Protein AF-A0AAJ6P990-F1 (afdb_monomer_lite)

pLDDT: mean 83.49, std 14.9, range [42.22, 97.44]

Structure (mmCIF, N/CA/C/O backbone):
data_AF-A0AAJ6P990-F1
#
_entry.id   AF-A0AAJ6P990-F1
#
loop_
_atom_site.group_PDB
_atom_site.id
_atom_site.type_symbol
_atom_site.label_atom_id
_atom_site.label_alt_id
_atom_site.label_comp_id
_atom_site.label_asym_id
_atom_site.label_entity_id
_atom_site.label_seq_id
_atom_site.pdbx_PDB_ins_code
_atom_site.Cartn_x
_atom_site.Cartn_y
_atom_site.Cartn_z
_atom_site.occupancy
_atom_site.B_iso_or_equiv
_atom_site.auth_seq_id
_atom_site.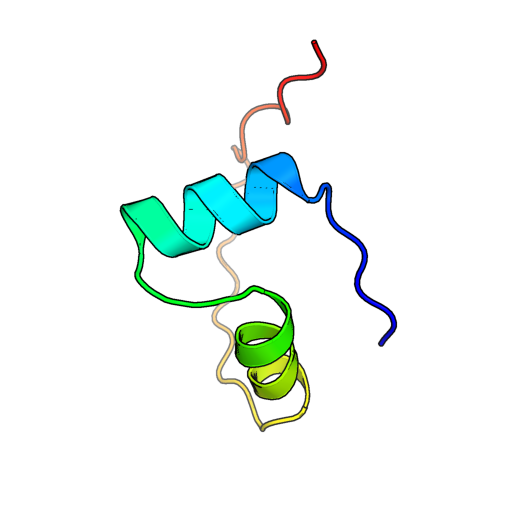auth_comp_id
_atom_site.auth_asym_id
_atom_site.auth_atom_id
_atom_site.pdbx_PDB_model_num
ATOM 1 N N . MET A 1 1 ? 8.986 -9.931 0.309 1.00 73.19 1 MET A N 1
ATOM 2 C CA . MET A 1 1 ? 9.299 -8.699 1.065 1.00 73.19 1 MET A CA 1
ATOM 3 C C . MET A 1 1 ? 8.445 -8.699 2.319 1.00 73.19 1 MET A C 1
ATOM 5 O O . MET A 1 1 ? 7.296 -9.107 2.218 1.00 73.19 1 MET A O 1
ATOM 9 N N . GLN A 1 2 ? 9.006 -8.329 3.470 1.00 79.44 2 GLN A N 1
ATOM 10 C CA . GLN A 1 2 ? 8.220 -8.095 4.684 1.00 79.44 2 GLN A CA 1
ATOM 11 C C . GLN A 1 2 ? 7.980 -6.590 4.784 1.00 79.44 2 GLN A C 1
ATOM 13 O O . GLN A 1 2 ? 8.930 -5.820 4.657 1.00 79.44 2 GLN A O 1
ATOM 18 N N . PHE A 1 3 ? 6.721 -6.188 4.931 1.00 85.88 3 PHE A N 1
ATOM 19 C CA . PHE A 1 3 ? 6.327 -4.790 5.064 1.00 85.88 3 PHE A CA 1
ATOM 20 C C . PHE A 1 3 ? 5.806 -4.566 6.478 1.00 85.88 3 PHE A C 1
ATOM 22 O O . PHE A 1 3 ? 5.024 -5.369 6.980 1.00 85.88 3 PHE A O 1
ATOM 29 N N . GLU A 1 4 ? 6.229 -3.468 7.094 1.00 90.19 4 GLU A N 1
ATOM 30 C CA . GLU A 1 4 ? 5.783 -3.060 8.421 1.00 90.19 4 GLU A CA 1
ATOM 31 C C . GLU A 1 4 ? 5.266 -1.625 8.361 1.00 90.19 4 GLU A C 1
ATOM 33 O O . GLU A 1 4 ? 5.799 -0.772 7.642 1.00 90.19 4 GLU A O 1
ATOM 38 N N . TRP A 1 5 ? 4.211 -1.355 9.120 1.00 93.81 5 TRP A N 1
ATOM 39 C CA . TRP A 1 5 ? 3.635 -0.028 9.269 1.00 93.81 5 TRP A CA 1
ATOM 40 C C . TRP A 1 5 ? 3.006 0.125 10.650 1.00 93.81 5 TRP A C 1
ATOM 42 O O . TRP A 1 5 ? 2.626 -0.846 11.299 1.00 93.81 5 TRP A O 1
ATOM 52 N N . ASP A 1 6 ? 2.876 1.375 11.082 1.00 95.88 6 ASP A N 1
ATOM 53 C CA . ASP A 1 6 ? 2.091 1.721 12.260 1.00 95.88 6 ASP A CA 1
ATOM 54 C C . ASP A 1 6 ? 0.589 1.581 11.957 1.00 95.88 6 ASP A C 1
ATOM 56 O O . ASP A 1 6 ? 0.100 2.047 10.922 1.00 95.88 6 ASP A O 1
ATOM 60 N N . GLU A 1 7 ? -0.159 0.967 12.870 1.00 96.12 7 GLU A N 1
ATOM 61 C CA . GLU A 1 7 ? -1.586 0.704 12.669 1.00 96.12 7 GLU A CA 1
ATOM 62 C C . GLU A 1 7 ? -2.416 1.994 12.584 1.00 96.12 7 GLU A C 1
ATOM 64 O O . GLU A 1 7 ? -3.359 2.089 11.803 1.00 96.12 7 GLU A O 1
ATOM 69 N N . ARG A 1 8 ? -2.029 3.058 13.296 1.00 97.06 8 ARG A N 1
ATOM 70 C CA . ARG A 1 8 ? -2.693 4.368 13.188 1.00 97.06 8 ARG A CA 1
ATOM 71 C C . ARG A 1 8 ? -2.493 4.957 11.795 1.00 97.06 8 ARG A C 1
ATOM 73 O O . ARG A 1 8 ? -3.385 5.634 11.278 1.00 97.06 8 ARG A O 1
ATOM 80 N N . LYS A 1 9 ? -1.339 4.704 11.169 1.00 95.31 9 LYS A N 1
ATOM 81 C CA . LYS A 1 9 ? -1.093 5.089 9.774 1.00 95.31 9 LYS A CA 1
ATOM 82 C C . LYS A 1 9 ? -1.995 4.300 8.823 1.00 95.31 9 LYS A C 1
ATOM 84 O O . LYS A 1 9 ? -2.545 4.911 7.910 1.00 95.31 9 LYS A O 1
ATOM 89 N N . ASN A 1 10 ? -2.189 3.002 9.059 1.00 96.06 10 ASN A N 1
ATOM 90 C CA . ASN A 1 10 ? -3.092 2.173 8.257 1.00 96.06 10 ASN A CA 1
ATOM 91 C C . ASN A 1 10 ? -4.545 2.667 8.348 1.00 96.06 10 ASN A C 1
ATOM 93 O O . ASN A 1 10 ? -5.174 2.932 7.328 1.00 96.06 10 ASN A O 1
ATOM 97 N N . GLN A 1 11 ? -5.042 2.949 9.556 1.00 97.38 11 GLN A N 1
ATOM 98 C CA . GLN A 1 11 ? -6.390 3.506 9.748 1.00 97.38 11 GLN A CA 1
ATOM 99 C C . GLN A 1 11 ? -6.580 4.862 9.049 1.00 97.38 11 GLN A C 1
ATOM 101 O O . GLN A 1 11 ? -7.607 5.124 8.414 1.00 97.38 11 GLN A O 1
ATOM 106 N N . SER A 1 12 ? -5.562 5.725 9.112 1.00 97.25 12 SER A N 1
ATOM 107 C CA . SER A 1 12 ? -5.541 6.991 8.371 1.00 97.25 12 SER A CA 1
ATOM 108 C C . SER A 1 12 ? -5.565 6.765 6.855 1.00 97.25 12 SER A C 1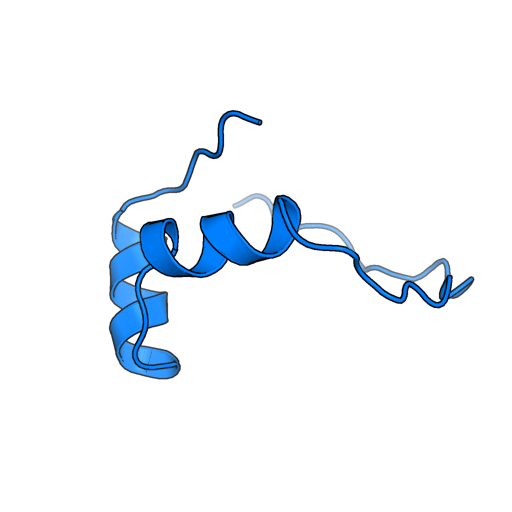
ATOM 110 O O . SER A 1 12 ? -6.284 7.471 6.148 1.00 97.25 12 SER A O 1
ATOM 112 N N . ASN A 1 13 ? -4.839 5.762 6.348 1.00 95.88 13 ASN A N 1
ATOM 113 C CA . ASN A 1 13 ? -4.834 5.403 4.932 1.00 95.88 13 ASN A CA 1
ATOM 114 C C . ASN A 1 13 ? -6.200 4.894 4.462 1.00 95.88 13 ASN A C 1
ATOM 116 O O . ASN A 1 13 ? -6.703 5.374 3.450 1.00 95.88 13 ASN A O 1
ATOM 120 N N . ILE A 1 14 ? -6.840 4.007 5.227 1.00 96.44 14 ILE A N 1
ATOM 121 C CA . ILE A 1 14 ? -8.191 3.512 4.929 1.00 96.44 14 ILE A CA 1
ATOM 122 C C . ILE A 1 14 ? -9.179 4.680 4.887 1.00 96.44 14 ILE A C 1
ATOM 124 O O . ILE A 1 14 ? -9.96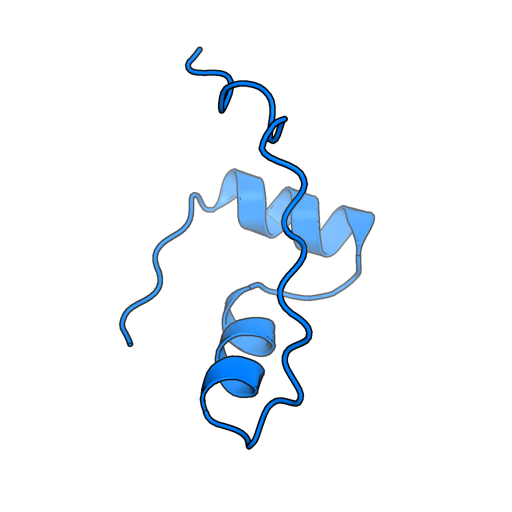0 4.795 3.948 1.00 96.44 14 ILE A O 1
ATOM 128 N N . THR A 1 15 ? -9.100 5.599 5.850 1.00 97.44 15 THR A N 1
ATOM 129 C CA . THR A 1 15 ? -10.000 6.762 5.902 1.00 97.44 15 THR A CA 1
ATOM 130 C C . THR A 1 15 ? -9.805 7.700 4.707 1.00 97.44 15 THR A C 1
ATOM 132 O O . THR A 1 15 ? -10.775 8.209 4.154 1.00 97.44 15 THR A O 1
ATOM 135 N N . LYS A 1 16 ? -8.553 7.955 4.308 1.00 96.81 16 LYS A N 1
ATOM 136 C CA . LYS A 1 16 ? -8.218 8.927 3.252 1.00 96.81 16 LYS A CA 1
ATOM 137 C C . LYS A 1 16 ? -8.316 8.361 1.838 1.00 96.81 16 LYS A C 1
ATOM 139 O O . LYS A 1 16 ? -8.635 9.100 0.911 1.00 96.81 16 LYS A O 1
ATOM 144 N N . HIS A 1 17 ? -7.985 7.087 1.671 1.00 95.69 17 HIS A N 1
ATOM 145 C CA . HIS A 1 17 ? -7.738 6.466 0.370 1.00 95.69 17 HIS A CA 1
ATOM 146 C C . HIS A 1 17 ? -8.566 5.198 0.138 1.00 95.69 17 HIS A C 1
ATOM 148 O O . HIS A 1 17 ? -8.637 4.728 -0.993 1.00 95.69 17 HIS A O 1
ATOM 154 N N . GLY A 1 18 ? -9.227 4.669 1.172 1.00 95.56 18 GLY A N 1
ATOM 155 C CA . GLY A 1 18 ? -10.194 3.580 1.039 1.00 95.56 18 GLY A CA 1
ATOM 156 C C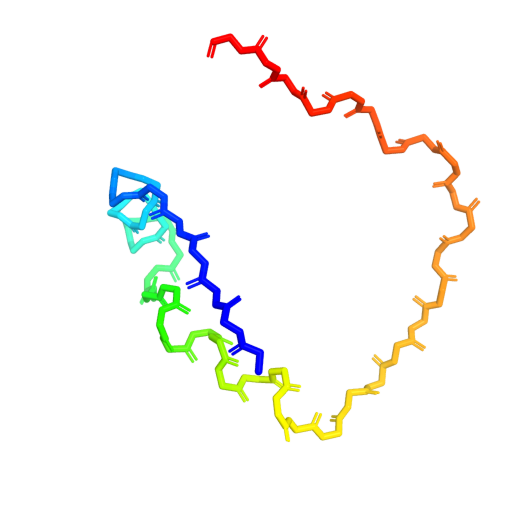 . GLY A 1 18 ? -9.595 2.179 0.938 1.00 95.56 18 GLY A C 1
ATOM 157 O O . GLY A 1 18 ? -10.316 1.263 0.553 1.00 95.56 18 GLY A O 1
ATOM 158 N N . PHE A 1 19 ? -8.311 1.986 1.259 1.00 93.94 19 PHE A N 1
ATOM 159 C CA . PHE A 1 19 ? -7.676 0.665 1.218 1.00 93.94 19 PHE A CA 1
ATOM 160 C C . PHE A 1 19 ? -6.666 0.446 2.349 1.00 93.94 19 PHE A C 1
ATOM 162 O O . PHE A 1 19 ? -6.112 1.400 2.901 1.00 93.94 19 PHE A O 1
ATOM 169 N N . ASP A 1 20 ? -6.428 -0.824 2.671 1.00 94.38 20 ASP A N 1
ATOM 170 C CA . ASP A 1 20 ? -5.461 -1.277 3.672 1.00 94.38 20 ASP A CA 1
ATOM 171 C C . ASP A 1 20 ? -4.061 -1.449 3.050 1.00 94.38 20 ASP A C 1
ATOM 173 O O . ASP A 1 20 ? -3.916 -1.846 1.888 1.00 94.38 20 ASP A O 1
ATOM 177 N N . PHE A 1 21 ? -2.998 -1.173 3.808 1.00 93.56 21 PHE A N 1
ATOM 178 C CA . PHE A 1 21 ? -1.629 -1.394 3.329 1.00 93.56 21 PHE A CA 1
ATOM 179 C C . PHE A 1 21 ? -1.308 -2.866 3.027 1.00 93.56 21 PHE A C 1
ATOM 181 O O . PHE A 1 21 ? -0.520 -3.144 2.117 1.00 93.56 21 PHE A O 1
ATOM 188 N N . ALA A 1 22 ? -1.946 -3.815 3.711 1.00 90.81 22 ALA A N 1
ATOM 189 C CA . ALA A 1 22 ? -1.838 -5.238 3.417 1.00 90.81 22 ALA A CA 1
ATOM 190 C C . ALA A 1 22 ? -2.338 -5.567 2.006 1.00 90.81 22 ALA A C 1
ATOM 192 O O . ALA A 1 22 ? -1.725 -6.391 1.320 1.00 90.81 22 ALA A O 1
ATOM 193 N N . ASP A 1 23 ? -3.383 -4.886 1.531 1.00 90.44 23 ASP A N 1
ATOM 194 C CA . ASP A 1 23 ? -3.875 -5.049 0.163 1.00 90.44 23 ASP A CA 1
ATOM 195 C C . ASP A 1 23 ? -2.890 -4.455 -0.846 1.00 90.44 23 ASP A C 1
ATOM 197 O O . ASP A 1 23 ? -2.534 -5.105 -1.835 1.00 90.44 23 ASP A O 1
ATOM 201 N N . ALA A 1 24 ? -2.381 -3.254 -0.557 1.00 89.75 24 ALA A N 1
ATOM 202 C CA . ALA A 1 24 ? -1.422 -2.564 -1.414 1.00 89.75 24 ALA A CA 1
ATOM 203 C C . ALA A 1 24 ? -0.105 -3.340 -1.569 1.00 89.75 24 ALA A C 1
ATOM 205 O O . ALA A 1 24 ? 0.497 -3.316 -2.639 1.00 89.75 24 ALA A O 1
ATOM 206 N N . SER A 1 25 ? 0.324 -4.088 -0.548 1.00 88.25 25 SER A N 1
ATOM 207 C CA . SER A 1 25 ? 1.578 -4.856 -0.578 1.00 88.25 25 SER A CA 1
ATOM 208 C C . SER A 1 25 ? 1.679 -5.843 -1.753 1.00 88.25 25 SER A C 1
ATOM 210 O O . SER A 1 25 ? 2.775 -6.163 -2.219 1.00 88.25 25 SER A O 1
ATOM 212 N N . ARG A 1 26 ? 0.538 -6.310 -2.279 1.00 86.62 26 ARG A N 1
ATOM 213 C CA . ARG A 1 26 ? 0.484 -7.304 -3.358 1.00 86.62 26 ARG A CA 1
ATOM 214 C C . ARG A 1 26 ? 1.022 -6.768 -4.683 1.00 86.62 26 ARG A C 1
ATOM 216 O O . ARG A 1 26 ? 1.552 -7.558 -5.462 1.00 86.62 26 ARG A O 1
ATOM 223 N N . ILE A 1 27 ? 0.933 -5.456 -4.922 1.00 86.88 27 ILE A N 1
ATOM 224 C CA . ILE A 1 27 ? 1.368 -4.835 -6.184 1.00 86.88 27 ILE A CA 1
ATOM 225 C C . ILE A 1 27 ? 2.872 -5.002 -6.412 1.00 86.88 27 ILE A C 1
ATOM 227 O O . ILE A 1 27 ? 3.305 -5.169 -7.546 1.00 86.88 27 ILE A O 1
ATOM 231 N N . PHE A 1 28 ? 3.660 -5.041 -5.333 1.00 86.44 28 PHE A N 1
ATOM 232 C CA . PHE A 1 28 ? 5.115 -5.176 -5.400 1.00 86.44 28 PHE A CA 1
ATOM 233 C C . PHE A 1 28 ? 5.574 -6.564 -5.869 1.00 86.44 28 PHE A C 1
ATOM 235 O O . PHE A 1 28 ? 6.749 -6.745 -6.172 1.00 86.44 28 PHE A O 1
ATOM 242 N N . ASN A 1 29 ? 4.663 -7.542 -5.939 1.00 88.06 29 ASN A N 1
ATOM 243 C CA . ASN A 1 29 ? 4.940 -8.872 -6.485 1.00 88.06 29 ASN A CA 1
ATOM 244 C C . ASN A 1 29 ? 4.582 -8.994 -7.977 1.00 88.06 29 ASN A C 1
ATOM 246 O O . ASN A 1 29 ? 4.776 -10.058 -8.564 1.00 88.06 29 ASN A O 1
ATOM 250 N N . LEU A 1 30 ? 4.028 -7.945 -8.587 1.00 88.88 30 LEU A N 1
ATOM 251 C CA . LEU A 1 30 ? 3.676 -7.914 -10.004 1.00 88.88 30 LEU A CA 1
ATOM 252 C C . LEU A 1 30 ? 4.771 -7.201 -10.813 1.00 88.88 30 LEU A C 1
ATOM 254 O O . LEU A 1 30 ? 5.538 -6.415 -10.253 1.00 88.88 30 LEU A O 1
ATOM 258 N N . PRO A 1 31 ? 4.855 -7.431 -12.136 1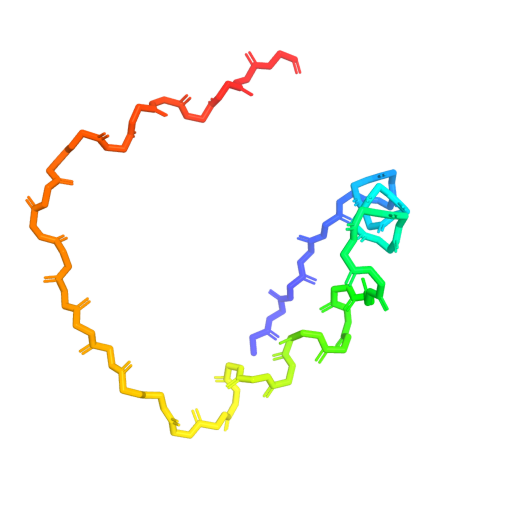.00 91.06 31 PRO A N 1
ATOM 259 C CA . PRO A 1 31 ? 5.698 -6.619 -13.003 1.00 91.06 31 PRO A CA 1
ATOM 260 C C . PRO A 1 31 ? 5.320 -5.137 -12.884 1.00 91.06 31 PRO A C 1
ATOM 262 O O . PRO A 1 31 ? 4.169 -4.766 -13.110 1.00 91.06 31 PRO A O 1
ATOM 265 N N . MET A 1 32 ? 6.291 -4.293 -12.538 1.00 87.12 32 MET A N 1
ATOM 266 C CA . MET A 1 32 ? 6.104 -2.850 -12.393 1.00 87.12 32 MET A CA 1
ATOM 267 C C . MET A 1 32 ? 6.894 -2.110 -13.469 1.00 87.12 32 MET A C 1
ATOM 269 O O . MET A 1 32 ? 8.082 -2.367 -13.662 1.00 87.12 32 MET A O 1
ATOM 273 N N . LEU A 1 33 ? 6.241 -1.165 -14.146 1.00 88.94 33 LEU A N 1
ATOM 274 C CA . LEU A 1 33 ? 6.927 -0.182 -14.976 1.00 88.94 33 LEU A CA 1
ATOM 275 C C . LEU A 1 33 ? 7.411 0.945 -14.062 1.00 88.94 33 LEU A C 1
ATOM 277 O O . LEU A 1 33 ? 6.598 1.654 -13.473 1.00 88.94 33 LEU A O 1
ATOM 281 N N . ILE A 1 34 ? 8.725 1.087 -13.935 1.00 83.62 34 ILE A N 1
ATOM 282 C CA . ILE A 1 34 ? 9.348 2.104 -13.087 1.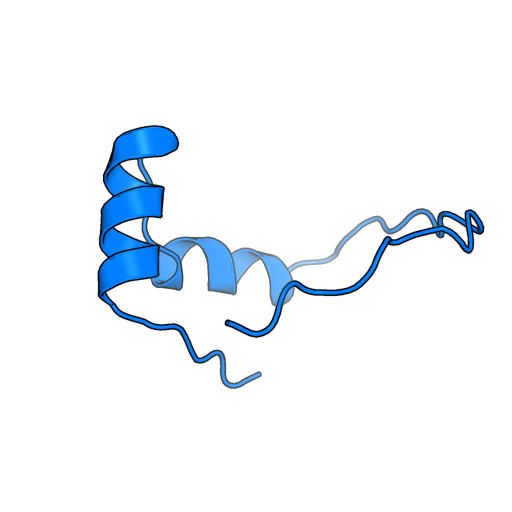00 83.62 34 ILE A CA 1
ATOM 283 C C . ILE A 1 34 ? 10.015 3.123 -14.006 1.00 83.62 34 ILE A C 1
ATOM 285 O O . ILE A 1 34 ? 10.804 2.748 -14.871 1.00 83.62 34 ILE A O 1
ATOM 289 N N . ASN A 1 35 ? 9.695 4.400 -13.812 1.00 86.31 35 ASN A N 1
ATOM 290 C CA . ASN A 1 35 ? 10.472 5.503 -14.360 1.00 86.31 35 ASN A CA 1
ATOM 291 C C . ASN A 1 35 ? 11.281 6.105 -13.210 1.00 86.31 35 ASN A C 1
ATOM 293 O O . ASN A 1 35 ? 10.707 6.414 -12.165 1.00 86.31 35 ASN A O 1
ATOM 297 N N . LEU A 1 36 ? 12.598 6.195 -13.372 1.00 81.44 36 LEU A N 1
ATOM 298 C CA . LEU A 1 36 ? 13.463 6.776 -12.356 1.00 81.44 36 LEU A CA 1
ATOM 299 C C . LEU A 1 36 ? 13.303 8.296 -12.414 1.00 81.44 36 LEU A C 1
ATOM 301 O O . LEU A 1 36 ? 13.612 8.905 -13.434 1.00 81.44 36 LEU A O 1
ATOM 305 N N . ASP A 1 37 ? 12.799 8.890 -11.336 1.00 78.56 37 ASP A N 1
ATOM 306 C CA . ASP A 1 37 ? 12.850 10.340 -11.162 1.00 78.56 37 ASP A CA 1
ATOM 307 C C . ASP A 1 37 ? 14.208 10.696 -10.538 1.00 78.56 37 ASP A C 1
ATOM 309 O O . ASP A 1 37 ? 14.541 10.206 -9.459 1.00 78.56 37 ASP A O 1
ATOM 313 N N . GLU A 1 38 ? 15.013 11.494 -11.243 1.00 77.19 38 GLU A N 1
ATOM 314 C CA . GLU A 1 38 ? 16.343 11.946 -10.798 1.00 77.19 38 GLU A CA 1
ATOM 315 C C . GLU A 1 38 ? 16.273 13.209 -9.918 1.00 77.19 38 GLU A C 1
ATOM 317 O O . GLU A 1 38 ? 17.304 13.784 -9.569 1.00 77.19 38 GLU A O 1
ATOM 322 N N . GLN A 1 39 ? 15.074 13.678 -9.550 1.00 75.94 39 GLN A N 1
ATOM 323 C CA . GLN A 1 39 ? 14.938 14.811 -8.637 1.00 75.94 39 GLN A CA 1
ATOM 324 C C . GLN A 1 39 ? 15.427 14.453 -7.224 1.00 75.94 39 GLN A C 1
ATOM 326 O O . GLN A 1 39 ? 14.743 13.783 -6.452 1.00 75.94 39 GLN A O 1
ATOM 331 N N . GLU A 1 40 ? 16.611 14.959 -6.870 1.00 60.56 40 GLU A N 1
ATOM 332 C CA . GLU A 1 40 ? 17.274 14.724 -5.578 1.00 60.56 40 GLU A CA 1
ATOM 333 C C . GLU A 1 40 ? 16.608 15.404 -4.363 1.00 60.56 40 GLU A C 1
ATOM 335 O O . GLU A 1 40 ? 17.090 15.256 -3.242 1.00 60.56 40 GLU A O 1
ATOM 340 N N . ASP A 1 41 ? 15.491 16.118 -4.529 1.00 66.12 41 ASP A N 1
ATOM 341 C CA . ASP A 1 41 ? 14.843 16.858 -3.435 1.00 66.12 41 ASP A CA 1
ATOM 342 C C . ASP A 1 41 ? 13.604 16.136 -2.874 1.00 66.12 41 ASP A C 1
ATOM 344 O O . ASP A 1 41 ? 12.499 16.677 -2.801 1.00 66.12 41 ASP A O 1
ATOM 348 N N . TYR A 1 42 ? 13.776 14.880 -2.449 1.00 64.50 42 TYR A N 1
ATOM 349 C CA . TYR A 1 42 ? 12.819 14.244 -1.539 1.00 64.50 42 TYR A CA 1
ATOM 350 C C . TYR A 1 42 ? 13.104 14.723 -0.113 1.00 64.50 42 TYR A C 1
ATOM 352 O O . TYR A 1 42 ? 13.784 14.068 0.680 1.00 64.50 42 TYR A O 1
ATOM 360 N N . GLY A 1 43 ? 12.583 15.914 0.188 1.00 59.28 43 GLY A N 1
ATOM 361 C CA . GLY A 1 43 ? 12.689 16.575 1.481 1.00 59.28 43 GLY A CA 1
ATOM 362 C C . GLY A 1 43 ? 12.424 15.631 2.657 1.00 59.28 43 GLY A C 1
ATOM 363 O O . GLY A 1 43 ? 11.336 15.081 2.810 1.00 59.28 43 GLY A O 1
ATOM 364 N N . ASN A 1 44 ? 13.472 15.461 3.467 1.00 60.62 44 ASN A N 1
ATOM 365 C CA . ASN A 1 44 ? 13.522 14.975 4.845 1.00 60.62 44 ASN A CA 1
ATOM 366 C C . ASN A 1 44 ? 12.229 14.341 5.385 1.00 60.62 44 ASN A C 1
ATOM 368 O O . ASN A 1 44 ? 11.287 15.034 5.772 1.00 60.62 44 ASN A O 1
ATOM 372 N N . ALA A 1 45 ? 12.242 13.013 5.528 1.00 55.97 45 ALA A N 1
ATOM 373 C CA . ALA A 1 45 ? 11.258 12.281 6.314 1.00 55.97 45 ALA A CA 1
ATOM 374 C C . ALA A 1 45 ? 11.201 12.874 7.732 1.00 55.97 45 ALA A C 1
ATOM 376 O O . ALA A 1 45 ? 12.109 12.663 8.539 1.00 55.97 45 ALA A O 1
ATOM 377 N N . HIS A 1 46 ? 10.152 13.655 8.008 1.00 50.00 46 HIS A N 1
ATOM 378 C CA . HIS A 1 46 ? 9.905 14.264 9.307 1.00 50.00 46 HIS A CA 1
ATOM 379 C C . HIS A 1 46 ? 9.874 13.177 10.385 1.00 50.00 46 HIS A C 1
ATOM 381 O O . HIS A 1 46 ? 8.886 12.467 10.564 1.00 50.00 46 HIS A O 1
ATOM 387 N N . LYS A 1 47 ? 10.996 13.073 11.100 1.00 44.50 47 LYS A N 1
ATOM 388 C CA . LYS A 1 47 ? 11.074 12.522 12.445 1.00 44.50 47 LYS A CA 1
ATOM 389 C C . LYS A 1 47 ? 10.440 13.549 13.378 1.00 44.50 47 LYS A C 1
ATOM 391 O O . LYS A 1 47 ? 10.947 14.665 13.478 1.00 44.50 47 LYS A O 1
ATOM 396 N N . SER A 1 48 ? 9.357 13.172 14.041 1.00 42.22 48 SER A N 1
ATOM 397 C CA . SER A 1 48 ? 8.924 13.759 15.307 1.00 42.22 48 SER A CA 1
ATOM 398 C C . SER A 1 48 ? 8.218 12.706 16.136 1.00 42.22 48 SER A C 1
ATOM 400 O O . SER A 1 48 ? 7.626 11.786 15.531 1.00 42.22 48 SER A O 1
#

Foldseek 3Di:
DDDDDDVVVQVVCCVPPVDGVVVVVVVVVDDDDDDDDPPPPPDDDDDD

Organism: NCBI:txid1539056

Sequence (48 aa):
MQFEWDERKNQSNITKHGFDFADASRIFNLPMLINLDEQEDYGNAHKS

InterPro domains:
  IPR007460 Ribonuclease toxin, BrnT, of type II toxin-antitoxin system [PF04365] (5-43)
  IPR038573 Ribonuclease toxin BrnT superfamily [G3DSA:3.10.450.530] (1-46)

Radius of gyration: 13.8 Å; chains: 1; bounding box: 28×26×30 Å

Secondary structure (DSSP, 8-state):
------HHHHHHHHHHHS--HHHHGGGGGS------------------